Protein AF-A0A8T6A4S0-F1 (afdb_monomer_lite)

Secondary structure (DSSP, 8-state):
-HHHHHHHHHHHHHHHHHHHHHHHHHHHHHHHHHHHHHHHHHHHHHHHHHHHHHHHGGG--HHHHHSPPPPTT-----SHHHHHHHHHHHHHHHHHHHHHHHHHHHHHHHHTTS-HHHHHHHHHHHHHH-

InterPro domains:
  IPR035906 MetI-like superfamily [G3DSA:1.10.3720.10] (11-129)
  IPR035906 MetI-like superfamily [SSF161098] (23-128)
  IPR051408 Binding-protein-dependent phosphate transport system permease [PTHR42922] (13-130)

Radius of gyration: 28.81 Å; chains: 1; bounding box: 67×50×71 Å

Foldseek 3Di:
DVVVVVVVVVVVVVVVVVVVVVVVVVVVVVVVVVVVVVVVVVVVVVVVVVVCCVVCVVVDDPQQQVFPDDDPPDPDGHCVVVVVVVVVVVVVCCVPVVVVVVVLVVCCVPPVPDDPVNVVVVVVVVVVVD

Sequence (130 aa):
MAMVEMQTTAALAESRRKMQARRRLKNRIALTLSMATMAFGLFWLIWILMSTITRGIDGMSLALFTEMTPPPNTEGGGLANALAGSGLLILWATVFGTPLGIMAGIYLAEYGRKSWLAEVIRFINDILLS

pLDDT: mean 87.22, std 9.33, range [48.16, 98.06]

Organism: Escherichia coli (NCBI:txid562)

Structure (mmCIF, N/CA/C/O backbone):
data_AF-A0A8T6A4S0-F1
#
_entry.id   AF-A0A8T6A4S0-F1
#
loop_
_atom_site.group_PDB
_atom_site.id
_atom_site.type_symbol
_atom_site.label_atom_id
_atom_site.label_alt_id
_atom_site.label_comp_id
_atom_site.label_asym_id
_atom_site.label_entity_id
_atom_site.label_seq_id
_atom_site.pdbx_PDB_ins_code
_atom_site.Cartn_x
_atom_site.Cartn_y
_atom_site.Cartn_z
_atom_site.occupancy
_atom_site.B_iso_or_equiv
_atom_site.auth_seq_id
_atom_site.auth_comp_id
_atom_site.auth_asym_id
_atom_site.auth_atom_id
_atom_site.pdbx_PDB_model_num
ATOM 1 N N . MET A 1 1 ? -37.167 26.122 47.574 1.00 62.53 1 MET A N 1
ATOM 2 C CA . MET A 1 1 ? -37.010 24.959 46.670 1.00 62.53 1 MET A CA 1
ATOM 3 C C . MET A 1 1 ? -36.426 25.371 45.316 1.00 62.53 1 MET A C 1
ATOM 5 O O . MET A 1 1 ? -35.346 24.900 44.997 1.00 62.53 1 MET A O 1
ATOM 9 N N . ALA A 1 2 ? -37.017 26.343 44.606 1.00 70.25 2 ALA A N 1
ATOM 10 C CA . ALA A 1 2 ? -36.530 26.813 43.297 1.00 70.25 2 ALA A CA 1
ATOM 11 C C . ALA A 1 2 ? -35.068 27.333 43.260 1.00 70.25 2 ALA A C 1
ATOM 13 O O . ALA A 1 2 ? -34.335 27.031 42.325 1.00 70.25 2 ALA A O 1
ATOM 14 N N . MET A 1 3 ? -34.590 28.062 44.283 1.00 66.50 3 MET A N 1
ATOM 15 C CA . MET A 1 3 ? -33.190 28.542 44.311 1.00 66.50 3 MET A CA 1
ATOM 16 C C . MET A 1 3 ? -32.153 27.412 44.454 1.00 66.50 3 MET A C 1
ATOM 18 O O . MET A 1 3 ? -31.054 27.530 43.919 1.00 66.50 3 MET A O 1
ATOM 22 N N . VAL A 1 4 ? -32.497 26.311 45.133 1.00 71.00 4 VAL A N 1
ATOM 23 C CA . VAL A 1 4 ? -31.593 25.161 45.332 1.00 71.00 4 VAL A CA 1
ATOM 24 C C . VAL A 1 4 ? -31.462 24.344 44.039 1.00 71.00 4 VAL A C 1
ATOM 26 O O . VAL A 1 4 ? -30.355 23.939 43.679 1.00 71.00 4 VAL A O 1
ATOM 29 N N . GLU A 1 5 ? -32.554 24.174 43.286 1.00 71.75 5 GLU A N 1
ATOM 30 C CA . GLU A 1 5 ? -32.530 23.595 41.929 1.00 71.75 5 GLU A CA 1
ATOM 31 C C . GLU A 1 5 ? -31.744 24.468 40.939 1.00 71.75 5 GLU A C 1
ATOM 33 O O . GLU A 1 5 ? -30.987 23.968 40.103 1.00 71.75 5 GLU A O 1
ATOM 38 N N . MET A 1 6 ? -31.857 25.793 41.053 1.00 71.38 6 MET A N 1
ATOM 39 C CA . MET A 1 6 ? -31.122 26.717 40.188 1.00 71.38 6 MET A CA 1
ATOM 40 C C . MET A 1 6 ? -29.603 26.672 40.444 1.00 71.38 6 MET A C 1
ATOM 42 O O . MET A 1 6 ? -28.808 26.726 39.507 1.00 71.38 6 MET A O 1
ATOM 46 N N . GLN A 1 7 ? -29.178 26.498 41.700 1.00 73.25 7 GLN A N 1
ATOM 47 C CA . GLN A 1 7 ? -27.760 26.335 42.048 1.00 73.25 7 GLN A CA 1
ATOM 48 C C . GLN A 1 7 ? -27.190 24.984 41.587 1.00 73.25 7 GLN A C 1
ATOM 50 O O . GLN A 1 7 ? -26.073 24.923 41.069 1.00 73.25 7 GLN A O 1
ATOM 55 N N . THR A 1 8 ? -27.958 23.900 41.716 1.00 76.00 8 THR A N 1
ATOM 56 C CA . THR A 1 8 ? -27.531 22.559 41.277 1.00 76.00 8 THR A CA 1
ATOM 57 C C . THR A 1 8 ? -27.453 22.445 39.754 1.00 76.00 8 THR A C 1
ATOM 59 O O . THR A 1 8 ? -26.490 21.883 39.229 1.00 76.00 8 THR A O 1
ATOM 62 N N . THR A 1 9 ? -28.397 23.033 39.016 1.00 81.44 9 THR A N 1
ATOM 63 C CA . THR A 1 9 ? -28.356 23.075 37.542 1.00 81.44 9 THR A CA 1
ATOM 64 C C . THR A 1 9 ? -27.181 23.901 37.009 1.00 81.44 9 THR A C 1
ATOM 66 O O . THR A 1 9 ? -26.508 23.463 36.070 1.00 81.44 9 THR A O 1
ATOM 69 N N . ALA A 1 10 ? -26.864 25.039 37.637 1.00 79.12 10 ALA A N 1
ATOM 70 C CA . ALA A 1 10 ? -25.700 25.855 37.287 1.00 79.12 10 ALA A CA 1
ATOM 71 C C . ALA A 1 10 ? -24.368 25.113 37.523 1.00 79.12 10 ALA A C 1
ATOM 73 O O . ALA A 1 10 ? -23.512 25.079 36.633 1.00 79.12 10 ALA A O 1
ATOM 74 N N . ALA A 1 11 ? -24.217 24.437 38.668 1.00 79.50 11 ALA A N 1
ATOM 75 C CA . ALA A 1 11 ? -23.024 23.649 38.988 1.00 79.50 11 ALA A CA 1
ATOM 76 C C . ALA A 1 11 ? -22.828 22.451 38.033 1.00 79.50 11 ALA A C 1
ATOM 78 O O . ALA A 1 11 ? -21.715 22.176 37.568 1.00 79.50 11 ALA A O 1
ATOM 79 N N . LEU A 1 12 ? -23.916 21.761 3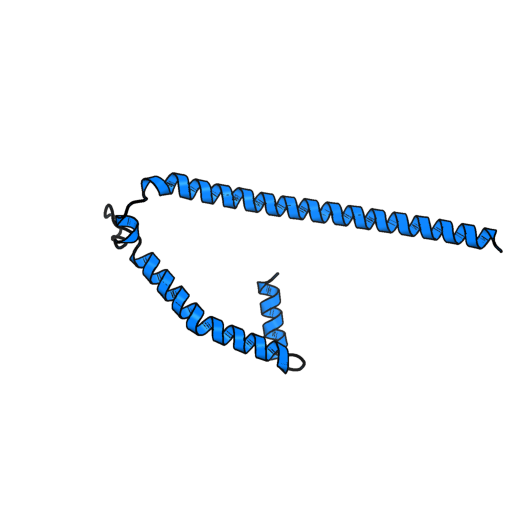7.667 1.00 81.88 12 LEU A N 1
ATOM 80 C CA . LEU A 1 12 ? -23.890 20.676 36.679 1.00 81.88 12 LEU A CA 1
ATOM 81 C C . LEU A 1 12 ? -23.511 21.184 35.280 1.00 81.88 12 LEU A C 1
ATOM 83 O O . LEU A 1 12 ? -22.736 20.528 34.576 1.00 81.88 12 LEU A O 1
ATOM 87 N N . ALA A 1 13 ? -24.018 22.352 34.873 1.00 81.69 13 ALA A N 1
ATOM 88 C CA . ALA A 1 13 ? -23.670 22.976 33.599 1.00 81.69 13 ALA A CA 1
ATOM 89 C C . ALA A 1 13 ? -22.182 23.361 33.532 1.00 81.69 13 ALA A C 1
ATOM 91 O O . ALA A 1 13 ? -21.530 23.116 32.514 1.00 81.69 13 ALA A O 1
ATOM 92 N N . GLU A 1 14 ? -21.613 23.897 34.614 1.00 83.06 14 GLU A N 1
ATOM 93 C CA . GLU A 1 14 ? -20.187 24.226 34.692 1.00 83.06 14 GLU A CA 1
ATOM 94 C C . GLU A 1 14 ? -19.299 22.970 34.630 1.00 83.06 14 GLU A C 1
ATOM 96 O O . GLU A 1 14 ? -18.327 22.927 33.868 1.00 83.06 14 GLU A O 1
ATOM 101 N N . SER A 1 15 ? -19.669 21.907 35.354 1.00 82.25 15 SER A N 1
ATOM 102 C CA . SER A 1 15 ? -18.976 20.611 35.312 1.00 82.25 15 SER A CA 1
ATOM 103 C C . SER A 1 15 ? -18.990 19.996 33.904 1.00 82.25 15 SER A C 1
ATOM 105 O O . SER A 1 15 ? -17.945 19.590 33.379 1.00 82.25 15 SER A O 1
ATOM 107 N N . ARG A 1 16 ? -20.148 20.022 33.223 1.00 82.62 16 ARG A N 1
ATOM 108 C CA . ARG A 1 16 ? -20.284 19.578 31.823 1.00 82.62 16 ARG A CA 1
ATOM 109 C C . ARG A 1 16 ? -19.418 20.409 30.875 1.00 82.62 16 ARG A C 1
ATOM 111 O O . ARG A 1 16 ? -18.737 19.830 30.031 1.00 82.62 16 ARG A O 1
ATOM 118 N N . ARG A 1 17 ? -19.376 21.738 31.033 1.00 83.44 17 ARG A N 1
ATOM 119 C CA . ARG A 1 17 ? -18.518 22.633 30.230 1.00 83.44 17 ARG A CA 1
ATOM 120 C C . ARG A 1 17 ? -17.031 22.330 30.429 1.00 83.44 17 ARG A C 1
ATOM 122 O O . ARG A 1 17 ? -16.312 22.197 29.440 1.00 83.44 17 ARG A O 1
ATOM 129 N N . LYS A 1 18 ? -16.571 22.138 31.672 1.00 83.31 18 LYS A N 1
ATOM 130 C CA . LYS A 1 18 ? -15.179 21.747 31.983 1.00 83.31 18 LYS A CA 1
ATOM 131 C C . LYS A 1 18 ? -14.818 20.392 31.366 1.00 83.31 18 LYS A C 1
ATOM 133 O O . LYS A 1 18 ? -13.751 20.246 30.767 1.00 83.31 18 LYS A O 1
ATOM 138 N N . MET A 1 19 ? -15.718 19.410 31.447 1.00 85.94 19 MET A N 1
ATOM 139 C CA . MET A 1 19 ? -15.524 18.093 30.832 1.00 85.94 19 MET A CA 1
ATOM 140 C C . MET A 1 19 ? -15.472 18.173 29.299 1.00 85.94 19 MET A C 1
ATOM 142 O O . MET A 1 19 ? -14.591 17.577 28.679 1.00 85.94 19 MET A O 1
ATOM 146 N N . GLN A 1 20 ? -16.373 18.939 28.680 1.00 85.38 20 GLN A N 1
ATOM 147 C CA . GLN A 1 20 ? -16.385 19.162 27.233 1.00 85.38 20 GLN A CA 1
ATOM 148 C C . GLN A 1 20 ? -15.131 19.905 26.759 1.00 85.38 20 GLN A C 1
ATOM 150 O O . GLN A 1 20 ? -14.553 19.515 25.749 1.00 85.38 20 GLN A O 1
ATOM 155 N N . ALA A 1 21 ? -14.659 20.914 27.497 1.00 87.00 21 ALA A N 1
ATOM 156 C CA . ALA A 1 21 ? -13.420 21.626 27.184 1.00 87.00 21 ALA A CA 1
ATOM 157 C C . ALA A 1 21 ? -12.199 20.690 27.219 1.00 87.00 21 ALA A C 1
ATOM 159 O O . ALA A 1 21 ? -11.404 20.682 26.279 1.00 87.00 21 ALA A O 1
ATOM 160 N N . ARG A 1 22 ? -12.095 19.821 28.239 1.00 86.50 22 ARG A N 1
ATOM 161 C CA . ARG A 1 22 ? -11.044 18.789 28.317 1.00 86.50 22 ARG A CA 1
ATOM 162 C C . ARG A 1 22 ? -11.107 17.804 27.148 1.00 86.50 22 ARG A C 1
ATOM 164 O O . ARG A 1 22 ? -10.071 17.485 26.570 1.00 86.50 22 ARG A O 1
ATOM 171 N N . ARG A 1 23 ? -12.304 17.336 26.774 1.00 89.38 23 ARG A N 1
ATOM 172 C CA . ARG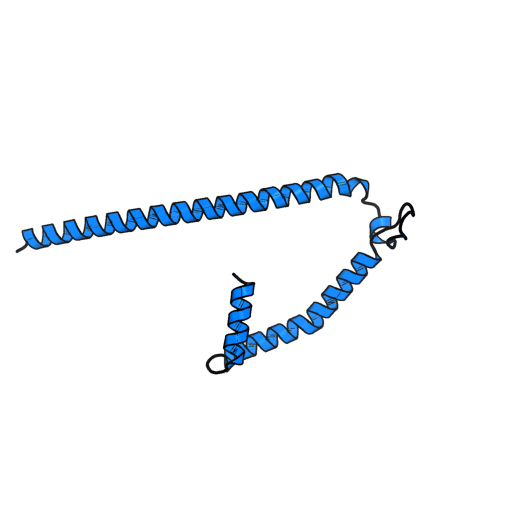 A 1 23 ? -12.494 16.436 25.619 1.00 89.38 23 ARG A CA 1
ATOM 173 C C . ARG A 1 23 ? -12.112 17.112 24.300 1.00 89.38 23 ARG A C 1
ATOM 175 O O . ARG A 1 23 ? -11.417 16.502 23.497 1.00 89.38 23 ARG A O 1
ATOM 182 N N . ARG A 1 24 ? -12.493 18.379 24.104 1.00 89.44 24 ARG A N 1
ATOM 183 C CA . ARG A 1 24 ? -12.132 19.170 22.914 1.00 89.44 24 ARG A CA 1
ATOM 184 C C . ARG A 1 24 ? -10.626 19.394 22.804 1.00 89.44 24 ARG A C 1
ATOM 186 O O . ARG A 1 24 ? -10.090 19.271 21.709 1.00 89.44 24 ARG A O 1
ATOM 193 N N . LEU A 1 25 ? -9.942 19.668 23.919 1.00 92.62 25 LEU A N 1
ATOM 194 C CA . LEU A 1 25 ? -8.486 19.821 23.930 1.00 92.62 25 LEU A CA 1
ATOM 195 C C . LEU A 1 25 ? -7.784 18.511 23.558 1.00 92.62 25 LEU A C 1
ATOM 197 O O . LEU A 1 25 ? -6.935 18.519 22.674 1.00 92.62 25 LEU A O 1
ATOM 201 N N . LYS A 1 26 ? -8.181 17.388 24.173 1.00 92.19 26 LYS A N 1
ATOM 202 C CA . LYS A 1 26 ? -7.640 16.062 23.831 1.00 92.19 26 LYS A CA 1
ATOM 203 C C . LYS A 1 26 ? -7.863 15.720 22.360 1.00 92.19 26 LYS A C 1
ATOM 205 O O . LYS A 1 26 ? -6.927 15.295 21.698 1.00 92.19 26 LYS A O 1
ATOM 210 N N . ASN A 1 27 ? -9.069 15.964 21.847 1.00 95.19 27 ASN A N 1
ATOM 211 C CA . ASN A 1 27 ? -9.380 15.741 20.439 1.00 95.19 27 ASN A CA 1
ATOM 212 C C . ASN A 1 27 ? -8.507 16.605 19.523 1.00 95.19 27 ASN A C 1
ATOM 214 O O . ASN A 1 27 ? -7.973 16.113 18.539 1.00 95.19 27 ASN A O 1
ATOM 218 N N . ARG A 1 28 ? -8.314 17.884 19.866 1.00 94.81 28 ARG A N 1
ATOM 219 C CA . ARG A 1 28 ? -7.469 18.779 19.073 1.00 94.81 28 ARG A CA 1
ATOM 220 C C . ARG A 1 28 ? -6.012 18.327 19.070 1.00 94.81 28 ARG A C 1
ATOM 222 O O . ARG A 1 28 ? -5.433 18.282 17.998 1.00 94.81 28 ARG A O 1
ATOM 229 N N . ILE A 1 29 ? -5.466 17.942 20.226 1.00 97.06 29 ILE A N 1
ATOM 230 C CA . ILE A 1 29 ? -4.102 17.400 20.337 1.00 97.06 29 ILE A CA 1
ATOM 231 C C . ILE A 1 29 ? -3.961 16.124 19.500 1.00 97.06 29 ILE A C 1
ATOM 233 O O . ILE A 1 29 ? -3.026 16.021 18.711 1.00 97.06 29 ILE A O 1
ATOM 237 N N . ALA A 1 30 ? -4.900 15.182 19.634 1.00 95.19 30 ALA A N 1
ATOM 238 C CA . ALA A 1 30 ? -4.886 13.928 18.885 1.00 95.19 30 ALA A CA 1
ATOM 239 C C . ALA A 1 30 ? -4.930 14.174 17.370 1.00 95.19 30 ALA A C 1
ATOM 241 O O . ALA A 1 30 ? -4.101 13.641 16.637 1.00 95.19 30 ALA A O 1
ATOM 242 N N . LEU A 1 31 ? -5.830 15.049 16.909 1.00 96.25 31 LEU A N 1
ATOM 243 C CA . LEU A 1 31 ? -5.931 15.417 15.498 1.00 96.25 31 LEU A CA 1
ATOM 244 C C . LEU A 1 31 ? -4.653 16.088 14.994 1.00 96.25 31 LEU A C 1
ATOM 246 O O . LEU A 1 31 ? -4.128 15.676 13.965 1.00 96.25 31 LEU A O 1
ATOM 250 N N . THR A 1 32 ? -4.106 17.065 15.722 1.00 96.94 32 THR A N 1
ATOM 251 C CA . THR A 1 32 ? -2.860 17.731 15.313 1.00 96.94 32 THR A CA 1
ATOM 252 C C . THR A 1 32 ? -1.683 16.770 15.266 1.00 96.94 32 THR A C 1
ATOM 254 O O . THR A 1 32 ? -0.883 16.850 14.341 1.00 96.94 32 THR A O 1
ATOM 257 N N . LEU A 1 33 ? -1.592 15.839 16.221 1.00 97.44 33 LEU A N 1
ATOM 258 C CA . LEU A 1 33 ? -0.515 14.858 16.253 1.00 97.44 33 LEU A CA 1
ATOM 259 C C . LEU A 1 33 ? -0.648 13.871 15.088 1.00 97.44 33 LEU A C 1
ATOM 261 O O . LEU A 1 33 ? 0.325 13.650 14.382 1.00 97.44 33 LEU A O 1
ATOM 265 N N . SER A 1 34 ? -1.856 13.362 14.824 1.00 96.56 34 SER A N 1
ATOM 266 C CA . SER A 1 34 ? -2.108 12.473 13.681 1.00 96.56 34 SER A CA 1
ATOM 267 C C . SER A 1 34 ? -1.802 13.146 12.337 1.00 96.56 34 SER A C 1
ATOM 269 O O . SER A 1 34 ? -1.132 12.557 11.493 1.00 96.56 34 SER A O 1
ATOM 271 N N . MET A 1 35 ? -2.206 14.410 12.170 1.00 97.12 35 MET A N 1
ATOM 272 C CA . MET A 1 35 ? -1.896 15.221 10.990 1.00 97.12 35 MET A CA 1
ATOM 273 C C . MET A 1 35 ? -0.389 15.450 10.849 1.00 97.12 35 MET A C 1
ATOM 275 O O . MET A 1 35 ? 0.140 15.354 9.747 1.00 97.12 35 MET A O 1
ATOM 279 N N . ALA A 1 36 ? 0.318 15.710 11.953 1.00 97.75 36 ALA A N 1
ATOM 280 C CA . ALA A 1 36 ? 1.767 15.882 11.943 1.00 97.75 36 ALA A CA 1
ATOM 281 C C . ALA A 1 36 ? 2.495 14.583 11.564 1.00 97.75 36 ALA A C 1
ATOM 283 O O . ALA A 1 36 ? 3.387 14.612 10.720 1.00 97.75 36 ALA A O 1
ATOM 284 N N . THR A 1 37 ? 2.092 13.441 12.127 1.00 97.00 37 THR A N 1
ATOM 285 C CA . THR A 1 37 ? 2.656 12.128 11.780 1.00 97.00 37 THR A CA 1
ATOM 286 C C . THR A 1 37 ? 2.389 11.774 10.317 1.00 97.00 37 THR A C 1
ATOM 288 O O . THR A 1 37 ? 3.304 11.341 9.620 1.00 97.00 37 THR A O 1
ATOM 291 N N . MET A 1 38 ? 1.169 12.012 9.824 1.00 97.06 38 MET A N 1
ATOM 292 C CA . MET A 1 38 ? 0.831 11.838 8.410 1.00 97.06 38 MET A CA 1
ATOM 293 C C . MET A 1 38 ? 1.713 12.722 7.522 1.00 97.06 38 MET A C 1
ATOM 295 O O . MET A 1 38 ? 2.323 12.220 6.583 1.00 97.06 38 MET A O 1
ATOM 299 N N . ALA A 1 39 ? 1.815 14.019 7.825 1.00 97.88 39 ALA A N 1
ATOM 300 C CA . ALA A 1 39 ? 2.630 14.956 7.054 1.00 97.88 39 ALA A CA 1
ATOM 301 C C . ALA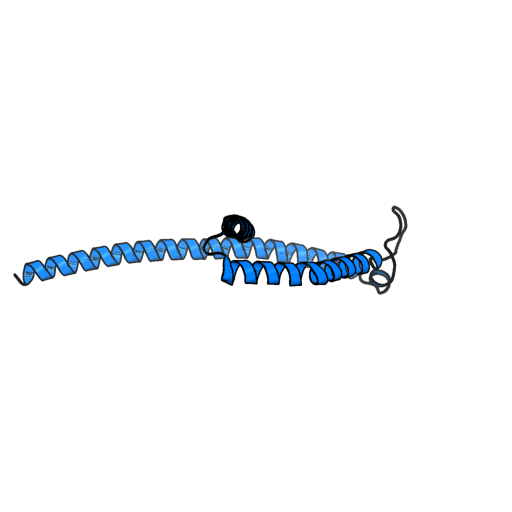 A 1 39 ? 4.112 14.558 7.049 1.00 97.88 39 ALA A C 1
ATOM 303 O O . ALA A 1 39 ? 4.763 14.633 6.010 1.00 97.88 39 ALA A O 1
ATOM 304 N N . PHE A 1 40 ? 4.630 14.076 8.180 1.00 97.75 40 PHE A N 1
ATOM 305 C CA . PHE A 1 40 ? 5.986 13.548 8.282 1.00 97.75 40 PHE A CA 1
ATOM 306 C C . PHE A 1 40 ? 6.196 12.328 7.372 1.00 97.75 40 PHE A C 1
ATOM 308 O O . PHE A 1 40 ? 7.165 12.289 6.620 1.00 97.75 40 PHE A O 1
ATOM 315 N N . GLY A 1 41 ? 5.275 11.359 7.378 1.00 97.31 41 GLY A N 1
ATOM 316 C CA . GLY A 1 41 ? 5.342 10.203 6.477 1.00 97.31 41 GLY A CA 1
ATOM 317 C C . GLY A 1 41 ? 5.246 10.596 4.999 1.00 97.31 41 GLY A C 1
ATOM 318 O O . GLY A 1 41 ? 6.044 10.140 4.180 1.00 97.31 41 GLY A O 1
ATOM 319 N N . LEU A 1 42 ? 4.318 11.497 4.661 1.00 97.94 42 LEU A N 1
ATOM 320 C CA . LEU A 1 42 ? 4.154 12.021 3.301 1.00 97.94 42 LEU A CA 1
ATOM 321 C C . LEU A 1 42 ? 5.394 12.772 2.821 1.00 97.94 42 LEU A C 1
ATOM 323 O O . LEU A 1 42 ? 5.762 12.636 1.659 1.00 97.94 42 LEU A O 1
ATOM 327 N N . PHE A 1 43 ? 6.053 13.529 3.699 1.00 98.06 43 PHE A N 1
ATOM 328 C CA . PHE A 1 43 ? 7.303 14.205 3.374 1.00 98.06 43 PHE A CA 1
ATOM 329 C C . PHE A 1 43 ? 8.359 13.207 2.882 1.00 98.06 43 PHE A C 1
ATOM 331 O O . PHE A 1 43 ? 8.916 13.396 1.801 1.00 98.06 43 PHE A O 1
ATOM 338 N N . TRP A 1 44 ? 8.581 12.111 3.616 1.00 97.88 44 TRP A N 1
ATOM 339 C CA . TRP A 1 44 ? 9.527 11.072 3.199 1.00 97.88 44 TRP A CA 1
ATOM 340 C C . TRP A 1 44 ? 9.082 10.358 1.928 1.00 97.88 44 TRP A C 1
ATOM 342 O O . TRP A 1 44 ? 9.899 10.154 1.037 1.00 97.88 44 TRP A O 1
ATOM 352 N N . LEU A 1 45 ? 7.797 10.023 1.800 1.00 97.50 45 LEU A N 1
ATOM 353 C CA . LEU A 1 45 ? 7.270 9.401 0.585 1.00 97.50 45 LEU A CA 1
ATOM 354 C C . LEU A 1 45 ? 7.534 10.275 -0.648 1.00 97.50 45 LEU A C 1
ATOM 356 O O . LEU A 1 45 ? 8.074 9.787 -1.638 1.00 97.50 45 LEU A O 1
ATOM 360 N N . ILE A 1 46 ? 7.195 11.565 -0.573 1.00 97.94 46 ILE A N 1
ATOM 361 C CA . ILE A 1 46 ? 7.421 12.529 -1.654 1.00 97.94 46 ILE A CA 1
ATOM 362 C C . ILE A 1 46 ? 8.915 12.657 -1.938 1.00 97.94 46 ILE A C 1
ATOM 364 O O . ILE A 1 46 ? 9.311 12.645 -3.099 1.00 97.94 46 ILE A O 1
ATOM 368 N N . TRP A 1 47 ? 9.751 12.734 -0.901 1.00 97.44 47 TRP A N 1
ATOM 369 C CA . TRP A 1 47 ? 11.202 12.797 -1.057 1.00 97.44 47 TRP A CA 1
ATOM 370 C C . TRP A 1 47 ? 11.744 11.601 -1.844 1.00 97.44 47 TRP A C 1
ATOM 372 O O . TRP A 1 47 ? 12.491 11.778 -2.808 1.00 97.44 47 TRP A O 1
ATOM 382 N N . ILE A 1 48 ? 11.359 10.381 -1.457 1.00 96.81 48 ILE A N 1
ATOM 383 C CA . ILE A 1 48 ? 11.823 9.157 -2.115 1.00 96.81 48 ILE A CA 1
ATOM 384 C C . ILE A 1 48 ? 11.291 9.116 -3.550 1.00 96.81 48 ILE A C 1
ATOM 386 O O . ILE A 1 48 ? 12.070 8.880 -4.466 1.00 96.81 48 ILE A O 1
ATOM 390 N N . LEU A 1 49 ? 10.011 9.438 -3.766 1.00 96.44 49 LEU A N 1
ATOM 391 C CA . LEU A 1 49 ? 9.403 9.476 -5.097 1.00 96.44 49 LEU A CA 1
ATOM 392 C C . LEU A 1 49 ? 10.128 10.468 -6.022 1.00 96.44 49 LEU A C 1
ATOM 394 O O . LEU A 1 49 ? 10.487 10.120 -7.144 1.00 96.44 49 LEU A O 1
ATOM 398 N N . MET A 1 50 ? 10.411 11.680 -5.535 1.00 96.75 50 MET A N 1
ATOM 399 C CA . MET A 1 50 ? 11.161 12.698 -6.276 1.00 96.75 50 MET A CA 1
ATOM 400 C C . MET A 1 50 ? 12.592 12.247 -6.573 1.00 96.75 50 MET A C 1
ATOM 402 O O . MET A 1 50 ? 13.071 12.428 -7.693 1.00 96.75 50 MET A O 1
ATOM 406 N N . SER A 1 51 ? 13.274 11.619 -5.612 1.00 94.75 51 SER A N 1
ATOM 407 C CA . SER A 1 51 ? 14.610 11.054 -5.828 1.00 94.75 51 SER A CA 1
ATOM 408 C C . SER A 1 51 ? 14.585 9.939 -6.877 1.00 94.75 51 SER A C 1
ATOM 410 O O . SER A 1 51 ? 15.464 9.887 -7.733 1.00 94.75 51 SER A O 1
ATOM 412 N N . THR A 1 52 ? 13.581 9.061 -6.847 1.00 93.94 52 THR A N 1
ATOM 413 C CA . THR A 1 52 ? 13.411 7.987 -7.833 1.00 93.94 52 THR A CA 1
ATOM 414 C C . THR A 1 52 ? 13.142 8.544 -9.225 1.00 93.94 52 THR A C 1
ATOM 416 O O . THR A 1 52 ? 13.743 8.073 -10.182 1.00 93.94 52 THR A O 1
ATOM 419 N N . ILE A 1 53 ? 12.293 9.565 -9.355 1.00 93.88 53 ILE A N 1
ATOM 420 C CA . ILE A 1 53 ? 11.987 10.183 -10.651 1.00 93.88 53 ILE A CA 1
ATOM 421 C C . ILE A 1 53 ? 13.221 10.891 -11.212 1.00 93.88 53 ILE A C 1
ATOM 423 O O . ILE A 1 53 ? 13.626 10.621 -12.336 1.00 93.88 53 ILE A O 1
ATOM 427 N N . THR A 1 54 ? 13.854 11.762 -10.425 1.00 93.06 54 THR A N 1
ATOM 428 C CA . THR A 1 54 ? 15.005 12.557 -10.890 1.00 93.06 54 THR A CA 1
ATOM 429 C C . THR A 1 54 ? 16.209 11.698 -11.265 1.00 93.06 54 THR A C 1
ATOM 431 O O . THR A 1 54 ? 16.871 11.999 -12.246 1.00 93.06 54 THR A O 1
ATOM 434 N N . ARG A 1 55 ? 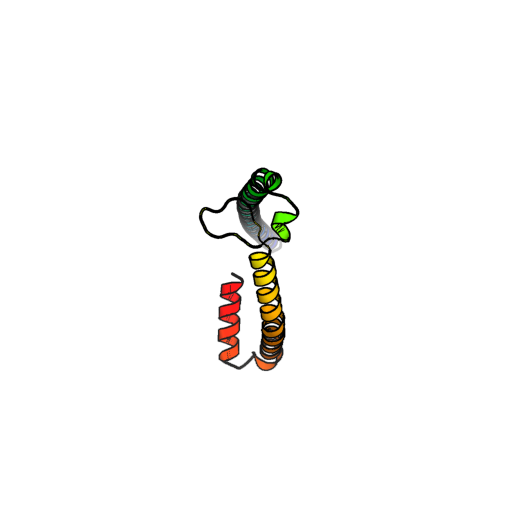16.475 10.609 -10.532 1.00 90.19 55 ARG A N 1
ATOM 435 C CA . ARG A 1 55 ? 17.567 9.669 -10.848 1.00 90.19 55 ARG A CA 1
ATOM 436 C C . ARG A 1 55 ? 17.178 8.613 -11.883 1.00 90.19 55 ARG A C 1
ATOM 438 O O . ARG A 1 55 ? 18.054 8.014 -12.492 1.00 90.19 55 ARG A O 1
ATOM 445 N N . GLY A 1 56 ? 15.884 8.334 -12.027 1.00 86.38 56 GLY A N 1
ATOM 446 C CA . GLY A 1 56 ? 15.359 7.280 -12.893 1.00 86.38 56 GLY A CA 1
ATOM 447 C C . GLY A 1 56 ? 15.024 7.743 -14.308 1.00 86.38 56 GLY A C 1
ATOM 448 O O . GLY A 1 56 ? 15.060 6.923 -15.220 1.00 86.38 56 GLY A O 1
ATOM 449 N N . ILE A 1 57 ? 14.725 9.033 -14.511 1.00 87.81 57 ILE A N 1
ATOM 450 C CA . ILE A 1 57 ? 14.404 9.592 -15.835 1.00 87.81 57 ILE A CA 1
ATOM 451 C C . ILE A 1 57 ? 15.540 9.362 -16.834 1.00 87.81 57 ILE A C 1
ATOM 453 O O . ILE A 1 57 ? 15.268 8.939 -17.954 1.00 87.81 57 ILE A O 1
ATOM 457 N N . ASP A 1 58 ? 16.793 9.558 -16.422 1.00 82.31 58 ASP A N 1
ATOM 458 C CA . ASP A 1 58 ? 17.957 9.379 -17.301 1.00 82.31 58 ASP A CA 1
ATOM 459 C C . ASP A 1 58 ? 18.120 7.923 -17.779 1.00 82.31 58 ASP A C 1
ATOM 461 O O . ASP A 1 58 ? 18.679 7.671 -18.843 1.00 82.31 58 ASP A O 1
ATOM 465 N N . GLY A 1 59 ? 17.600 6.956 -17.016 1.00 79.81 59 GLY A N 1
ATOM 466 C CA . GLY A 1 59 ? 17.593 5.533 -17.367 1.00 79.81 59 GLY A CA 1
ATOM 467 C C . GLY A 1 59 ? 16.341 5.072 -18.121 1.00 79.81 59 GLY A C 1
ATOM 468 O O . GLY A 1 59 ? 16.222 3.887 -18.443 1.00 79.81 59 GLY A O 1
ATOM 469 N N . MET A 1 60 ? 15.382 5.965 -18.388 1.00 83.06 60 MET A N 1
ATOM 470 C CA . MET A 1 60 ? 14.093 5.610 -18.977 1.00 83.06 60 MET A CA 1
ATOM 471 C C . MET A 1 60 ? 14.228 5.424 -20.495 1.00 83.06 60 MET A C 1
ATOM 473 O O . MET A 1 60 ? 14.186 6.372 -21.274 1.00 83.06 60 MET A O 1
ATOM 477 N N . SER A 1 61 ? 14.388 4.173 -20.923 1.00 87.25 61 SER A N 1
ATOM 478 C CA . SER A 1 61 ? 14.499 3.782 -22.332 1.00 87.25 61 SER A CA 1
ATOM 479 C C . SER A 1 61 ? 13.571 2.611 -22.648 1.00 87.25 61 SER A C 1
ATOM 481 O O . SER A 1 61 ? 13.101 1.916 -21.748 1.00 87.25 61 SER A O 1
ATOM 483 N N . LEU A 1 62 ? 13.307 2.357 -23.932 1.00 84.94 62 LEU A N 1
ATOM 484 C CA . LEU A 1 62 ? 12.514 1.188 -24.332 1.00 84.94 62 LEU A CA 1
ATOM 485 C C . LEU A 1 62 ? 13.194 -0.126 -23.895 1.00 84.94 62 LEU A C 1
ATOM 487 O O . LEU A 1 62 ? 12.517 -1.046 -23.439 1.00 84.94 62 LEU A O 1
ATOM 491 N N . ALA A 1 63 ? 14.531 -0.161 -23.953 1.00 86.44 63 ALA A N 1
ATOM 492 C CA . ALA A 1 63 ? 15.358 -1.287 -23.525 1.00 86.44 63 ALA A CA 1
ATOM 493 C C . ALA A 1 63 ? 15.142 -1.645 -22.045 1.00 86.44 63 ALA A C 1
ATOM 495 O O . ALA A 1 63 ? 15.105 -2.824 -21.704 1.00 86.44 63 ALA A O 1
ATOM 496 N N . LEU A 1 64 ? 14.871 -0.655 -21.182 1.00 86.75 64 LEU A N 1
ATOM 497 C CA . LEU A 1 64 ? 14.558 -0.882 -19.767 1.00 86.75 64 LEU A CA 1
ATOM 498 C C . LEU A 1 64 ? 13.369 -1.838 -19.574 1.00 86.75 64 LEU A C 1
ATOM 500 O O . LEU A 1 64 ? 13.350 -2.608 -18.618 1.00 86.75 64 LEU A O 1
ATOM 504 N N . PHE A 1 65 ? 12.375 -1.801 -20.465 1.00 88.81 65 PHE A N 1
ATOM 505 C CA . PHE A 1 65 ? 11.163 -2.615 -20.347 1.00 88.81 65 PHE A CA 1
ATOM 506 C C . PHE A 1 65 ? 11.228 -3.920 -21.140 1.00 88.81 65 PHE A C 1
ATOM 508 O O . PHE A 1 65 ? 10.562 -4.884 -20.765 1.00 88.81 65 PHE A O 1
ATOM 515 N N . THR A 1 66 ? 11.995 -3.959 -22.231 1.00 87.56 66 THR A N 1
ATOM 516 C CA . THR A 1 66 ? 12.034 -5.111 -23.144 1.00 87.56 66 THR A CA 1
ATOM 517 C C . THR A 1 66 ? 13.216 -6.041 -22.907 1.00 87.56 66 THR A C 1
ATOM 519 O O . THR A 1 66 ? 13.124 -7.223 -23.228 1.00 87.56 66 THR A O 1
ATOM 522 N N . GLU A 1 67 ? 14.318 -5.542 -22.347 1.00 90.12 67 GLU A N 1
ATOM 523 C CA . GLU A 1 67 ? 15.527 -6.334 -22.130 1.00 90.12 67 GLU A CA 1
ATOM 524 C C . GLU A 1 67 ? 15.582 -6.934 -20.725 1.00 90.12 67 GLU A C 1
ATOM 526 O O . GLU A 1 67 ? 15.010 -6.421 -19.759 1.00 90.12 67 GLU A O 1
ATOM 531 N N . MET A 1 68 ? 16.278 -8.063 -20.613 1.00 88.94 68 MET A N 1
ATOM 532 C CA . MET A 1 68 ? 16.502 -8.728 -19.334 1.00 88.94 68 MET A CA 1
ATOM 533 C C . MET A 1 68 ? 17.613 -8.025 -18.555 1.00 88.94 68 MET A C 1
ATOM 535 O O . MET A 1 68 ? 18.494 -7.386 -19.135 1.00 88.94 68 MET A O 1
ATOM 539 N N . THR A 1 69 ? 17.582 -8.171 -17.232 1.00 87.50 69 THR A N 1
ATOM 540 C CA . THR A 1 69 ? 18.656 -7.679 -16.371 1.00 87.50 69 THR A CA 1
ATOM 541 C C . THR A 1 69 ? 19.930 -8.446 -16.695 1.00 87.50 69 THR A C 1
ATOM 543 O O . THR A 1 69 ? 19.922 -9.681 -16.624 1.00 87.50 69 THR A O 1
ATOM 546 N N . PRO A 1 70 ? 21.009 -7.755 -17.085 1.00 85.00 70 PRO A N 1
ATOM 547 C CA . PRO A 1 70 ? 22.220 -8.427 -17.496 1.00 85.00 70 PRO A CA 1
ATOM 548 C C . PRO A 1 70 ? 22.969 -8.953 -16.262 1.00 85.00 70 PRO A C 1
ATOM 550 O O . PRO A 1 70 ? 22.669 -8.570 -15.124 1.00 85.00 70 PRO A O 1
ATOM 553 N N . PRO A 1 71 ? 23.950 -9.843 -16.463 1.00 84.88 71 PRO A N 1
ATOM 554 C CA . PRO A 1 71 ? 24.833 -10.290 -15.396 1.00 84.88 71 PRO A CA 1
ATOM 555 C C . PRO A 1 71 ? 25.551 -9.129 -14.672 1.00 84.88 71 PRO A C 1
ATOM 557 O O . PRO A 1 71 ? 25.653 -8.010 -15.187 1.00 84.88 71 PRO A O 1
ATOM 560 N N . PRO A 1 72 ? 26.102 -9.377 -13.473 1.00 82.31 72 PRO A N 1
ATOM 561 C CA . PRO A 1 72 ? 26.952 -8.402 -12.797 1.00 82.31 72 PRO A CA 1
ATOM 562 C C . PRO A 1 72 ? 28.141 -7.992 -13.684 1.00 82.31 72 PRO A C 1
ATOM 564 O O . PRO A 1 72 ? 28.711 -8.836 -14.372 1.00 82.31 72 PRO A O 1
ATOM 567 N N . ASN A 1 73 ? 28.547 -6.719 -13.626 1.00 79.38 73 ASN A N 1
ATOM 568 C CA . ASN A 1 73 ? 29.645 -6.127 -14.413 1.00 79.38 73 ASN A CA 1
ATOM 569 C C . ASN A 1 73 ? 29.436 -6.067 -15.940 1.00 79.38 73 ASN A C 1
ATOM 571 O O . ASN A 1 73 ? 30.403 -5.855 -16.669 1.00 79.38 73 ASN A O 1
ATOM 575 N N . THR A 1 74 ? 28.205 -6.212 -16.435 1.00 78.38 74 THR A N 1
ATOM 576 C CA . THR A 1 74 ? 27.873 -5.923 -17.842 1.00 78.38 74 THR A CA 1
ATOM 577 C C . THR A 1 74 ? 27.093 -4.619 -17.969 1.00 78.38 74 THR A C 1
ATOM 579 O O . THR A 1 74 ? 26.176 -4.363 -17.191 1.00 78.38 74 THR A O 1
ATOM 582 N N . GLU A 1 75 ? 27.482 -3.780 -18.931 1.00 76.44 75 GLU A N 1
ATOM 583 C CA . GLU A 1 75 ? 26.811 -2.508 -19.216 1.00 76.44 75 GLU A CA 1
ATOM 584 C C . GLU A 1 75 ? 25.480 -2.732 -19.952 1.00 76.44 75 GLU A C 1
ATOM 586 O O . GLU A 1 75 ? 25.376 -3.605 -20.814 1.00 76.44 75 GLU A O 1
ATOM 591 N N . GLY A 1 76 ? 24.473 -1.908 -19.642 1.00 76.75 76 GLY A N 1
ATOM 592 C CA . GLY A 1 76 ? 23.178 -1.898 -20.333 1.00 76.75 76 GLY A CA 1
ATOM 593 C C . GLY A 1 76 ? 22.112 -2.814 -19.722 1.00 76.75 76 GLY A C 1
ATOM 594 O O . GLY A 1 76 ? 22.112 -3.063 -18.518 1.00 76.75 76 GLY A O 1
ATOM 595 N N . GLY A 1 77 ? 21.176 -3.273 -20.560 1.00 82.06 77 GLY A N 1
ATOM 596 C CA . GLY A 1 77 ? 20.083 -4.186 -20.214 1.00 82.06 77 GLY A CA 1
ATOM 597 C C . GLY A 1 77 ? 18.851 -3.536 -19.570 1.00 82.06 77 GLY A C 1
ATOM 598 O O . GLY A 1 77 ? 18.713 -2.312 -19.520 1.00 82.06 77 GLY A O 1
ATOM 599 N N . GLY A 1 78 ? 17.922 -4.372 -19.097 1.00 88.81 78 GLY A N 1
ATOM 600 C CA . GLY A 1 78 ? 16.606 -3.924 -18.634 1.00 88.81 78 GLY A CA 1
ATOM 601 C C . GLY A 1 78 ? 16.048 -4.680 -17.429 1.00 88.81 78 GLY A C 1
ATOM 602 O O . GLY A 1 78 ? 16.757 -5.343 -16.674 1.00 88.81 78 GLY A O 1
ATOM 603 N N . LEU A 1 79 ? 14.746 -4.538 -17.211 1.00 91.44 79 LEU A N 1
ATOM 604 C CA . LEU A 1 79 ? 14.003 -5.068 -16.067 1.00 91.44 79 LEU A CA 1
ATOM 605 C C . LEU A 1 79 ? 12.863 -6.003 -16.502 1.00 91.44 79 LEU A C 1
ATOM 607 O O . LEU A 1 79 ? 11.978 -6.309 -15.701 1.00 91.44 79 LEU A O 1
ATOM 611 N N . ALA A 1 80 ? 12.867 -6.483 -17.750 1.00 91.50 80 ALA A N 1
ATOM 612 C CA . ALA A 1 80 ? 11.773 -7.278 -18.311 1.00 91.50 80 ALA A CA 1
ATOM 613 C C . ALA A 1 80 ? 11.473 -8.541 -17.484 1.00 91.50 80 ALA A C 1
ATOM 615 O O . ALA A 1 80 ? 10.31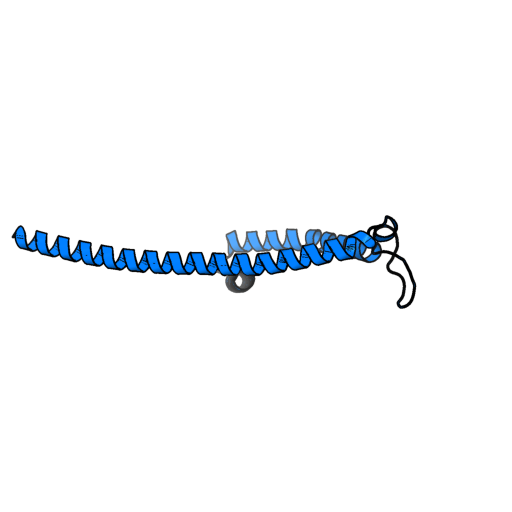8 -8.848 -17.194 1.00 91.50 80 ALA A O 1
ATOM 616 N N . ASN A 1 81 ? 12.512 -9.249 -17.034 1.00 93.00 81 ASN A N 1
ATOM 617 C CA . ASN A 1 81 ? 12.393 -10.429 -16.171 1.00 93.00 81 ASN A CA 1
ATOM 618 C C . ASN A 1 81 ? 11.823 -10.094 -14.784 1.00 93.00 81 ASN A C 1
ATOM 620 O O . ASN A 1 81 ? 11.042 -10.878 -14.246 1.00 93.00 81 ASN A O 1
ATOM 624 N N . ALA A 1 82 ? 12.172 -8.938 -14.213 1.00 92.56 82 ALA A N 1
ATOM 625 C CA . ALA A 1 82 ? 11.639 -8.498 -12.926 1.00 92.56 82 ALA A CA 1
ATOM 626 C C . ALA A 1 82 ? 10.152 -8.121 -13.033 1.00 92.56 82 ALA A C 1
ATOM 628 O O . ALA A 1 82 ? 9.357 -8.488 -12.165 1.00 92.56 82 ALA A O 1
ATOM 629 N N . LEU A 1 83 ? 9.759 -7.449 -14.121 1.00 93.31 83 LEU A N 1
ATOM 630 C CA . LEU A 1 83 ? 8.366 -7.096 -14.404 1.00 93.31 83 LEU A CA 1
ATOM 631 C C . LEU A 1 83 ? 7.512 -8.338 -14.671 1.00 93.31 83 LEU A C 1
ATOM 633 O O . LEU A 1 83 ? 6.457 -8.499 -14.059 1.00 93.31 83 LEU A O 1
ATOM 637 N N . ALA A 1 84 ? 7.988 -9.245 -15.528 1.00 94.69 84 ALA A N 1
ATOM 638 C CA . ALA A 1 84 ? 7.298 -10.495 -15.828 1.00 94.69 84 ALA A CA 1
ATOM 639 C C . ALA A 1 84 ? 7.166 -11.382 -14.580 1.00 94.69 84 ALA A C 1
ATOM 641 O O . ALA A 1 84 ? 6.082 -11.892 -14.300 1.00 94.69 84 ALA A O 1
ATOM 642 N N . GLY A 1 85 ? 8.240 -11.513 -13.792 1.00 95.00 85 GLY A N 1
ATOM 643 C CA . GLY A 1 85 ? 8.226 -12.253 -12.532 1.00 95.00 85 GLY A CA 1
ATOM 644 C C . GLY A 1 85 ? 7.244 -11.663 -11.521 1.00 95.00 85 GLY A C 1
ATOM 645 O O . GLY A 1 85 ? 6.427 -12.392 -10.966 1.00 95.00 85 GLY A O 1
ATOM 646 N N . SER A 1 86 ? 7.254 -10.339 -11.336 1.00 96.25 86 SER A N 1
ATOM 647 C CA . SER A 1 86 ? 6.320 -9.652 -10.432 1.00 96.25 86 SER A CA 1
ATOM 648 C C . SER A 1 86 ? 4.869 -9.807 -10.888 1.00 96.25 86 SER A C 1
ATOM 650 O O . SER A 1 86 ? 3.998 -10.105 -10.075 1.00 96.25 86 SER A O 1
ATOM 652 N N . GLY A 1 87 ? 4.604 -9.666 -12.189 1.00 96.75 87 GLY A N 1
ATOM 653 C CA . GLY A 1 87 ? 3.272 -9.865 -12.757 1.00 96.75 87 GLY A CA 1
ATOM 654 C C . GLY A 1 87 ? 2.764 -11.293 -12.564 1.00 96.75 87 GLY A C 1
ATOM 655 O O . GLY A 1 87 ? 1.626 -11.485 -12.144 1.00 96.75 87 GLY A O 1
ATOM 656 N N . LEU A 1 88 ? 3.619 -12.293 -12.794 1.00 97.19 88 LEU A N 1
ATOM 657 C CA . LEU A 1 88 ? 3.278 -13.700 -12.582 1.00 97.19 88 LEU A CA 1
ATOM 658 C C . LEU A 1 88 ? 3.016 -14.008 -11.100 1.00 97.19 88 LEU A C 1
ATOM 660 O O . LEU A 1 88 ? 2.069 -14.725 -10.781 1.00 97.19 88 LEU A O 1
ATOM 664 N N . LEU A 1 89 ? 3.823 -13.444 -10.196 1.00 97.44 89 LEU A N 1
ATOM 665 C CA . LEU A 1 89 ? 3.628 -13.571 -8.751 1.00 97.44 89 LEU A CA 1
ATOM 666 C C . LEU A 1 89 ? 2.289 -12.978 -8.315 1.00 97.44 89 LEU A C 1
ATOM 668 O O . LEU A 1 89 ? 1.532 -13.648 -7.617 1.00 97.44 89 LEU A O 1
ATOM 672 N N . ILE A 1 90 ? 1.976 -11.755 -8.754 1.00 97.50 90 ILE A N 1
ATOM 673 C CA . ILE A 1 90 ? 0.700 -11.098 -8.449 1.00 97.50 90 ILE A CA 1
ATOM 674 C C . ILE A 1 90 ? -0.459 -11.919 -9.011 1.00 97.50 90 ILE A C 1
ATOM 676 O O . ILE A 1 90 ? -1.414 -12.183 -8.288 1.00 97.50 90 ILE A O 1
ATOM 680 N N . LEU A 1 91 ? -0.360 -12.381 -10.261 1.00 97.81 91 LEU A N 1
ATOM 681 C CA . LEU A 1 91 ? -1.397 -13.184 -10.904 1.00 97.81 91 LEU A CA 1
ATOM 682 C C . LEU A 1 91 ? -1.733 -14.424 -10.072 1.00 97.81 91 LEU A C 1
ATOM 684 O O . LEU A 1 91 ? -2.895 -14.633 -9.726 1.00 97.81 91 LEU A O 1
ATOM 688 N N . TRP A 1 92 ? -0.730 -15.224 -9.708 1.00 97.75 92 TRP A N 1
ATOM 689 C CA . TRP A 1 92 ? -0.962 -16.429 -8.913 1.00 97.75 92 TRP A CA 1
ATOM 690 C C . TRP A 1 92 ? -1.416 -16.118 -7.488 1.00 97.75 92 TRP A C 1
ATOM 692 O O . TRP A 1 92 ? -2.316 -16.787 -6.975 1.00 97.75 92 TRP A O 1
ATOM 702 N N . ALA A 1 93 ? -0.857 -15.078 -6.865 1.00 96.88 93 ALA A N 1
ATOM 703 C CA . ALA A 1 93 ? -1.291 -14.623 -5.551 1.00 96.88 93 ALA A CA 1
ATOM 704 C C . ALA A 1 93 ? -2.770 -14.211 -5.556 1.00 96.88 93 ALA A C 1
ATOM 706 O O . ALA A 1 93 ? -3.499 -14.565 -4.636 1.00 96.88 93 ALA A O 1
ATOM 707 N N . THR A 1 94 ? -3.248 -13.528 -6.597 1.00 96.94 94 THR A N 1
ATOM 708 C CA . THR A 1 94 ? -4.661 -13.158 -6.741 1.00 96.94 94 THR A CA 1
ATOM 709 C C . THR A 1 94 ? -5.532 -14.373 -7.056 1.00 96.94 94 THR A C 1
ATOM 711 O O . THR A 1 94 ? -6.548 -14.575 -6.396 1.00 96.94 94 THR A O 1
ATOM 714 N N . VAL A 1 95 ? -5.130 -15.221 -8.010 1.00 97.88 95 VAL A N 1
ATOM 715 C CA . VAL A 1 95 ? -5.904 -16.402 -8.437 1.00 97.88 95 VAL A CA 1
ATOM 716 C C . VAL A 1 95 ? -6.192 -17.351 -7.276 1.00 97.88 95 VAL A C 1
ATOM 718 O O . VAL A 1 95 ? -7.301 -17.870 -7.185 1.00 97.88 95 VAL A O 1
ATOM 721 N N . PHE A 1 96 ? -5.235 -17.562 -6.373 1.00 96.56 96 PHE A N 1
ATOM 722 C CA . PHE A 1 96 ? -5.427 -18.455 -5.227 1.00 96.56 96 PHE A CA 1
ATOM 723 C C . PHE A 1 96 ? -5.787 -17.712 -3.940 1.00 96.56 96 PHE A C 1
ATOM 725 O O . PHE A 1 96 ? -6.687 -18.131 -3.209 1.00 96.56 96 PHE A O 1
ATOM 732 N N . GLY A 1 97 ? -5.107 -16.603 -3.657 1.00 96.00 97 GLY A N 1
ATOM 733 C CA . GLY A 1 97 ? -5.266 -15.853 -2.416 1.00 96.00 97 GLY A CA 1
ATOM 734 C C . GLY A 1 97 ? -6.612 -15.145 -2.317 1.00 96.00 97 GLY A C 1
ATOM 735 O O . GLY A 1 97 ? -7.215 -15.153 -1.246 1.00 96.00 97 GLY A O 1
ATOM 736 N N . THR A 1 98 ? -7.133 -14.588 -3.415 1.00 95.69 98 THR A N 1
ATOM 737 C CA . THR A 1 98 ? -8.420 -13.879 -3.381 1.00 95.69 98 THR A CA 1
ATOM 738 C C . THR A 1 98 ? -9.594 -14.825 -3.113 1.00 95.69 98 THR A C 1
ATOM 740 O O . THR A 1 98 ? -10.335 -14.553 -2.167 1.00 95.69 98 THR A O 1
ATOM 743 N N . PRO A 1 99 ? -9.776 -15.957 -3.827 1.00 95.75 99 PRO A N 1
ATOM 744 C CA . PRO A 1 99 ? -10.848 -16.897 -3.497 1.00 95.75 99 PRO A CA 1
ATOM 745 C C . PRO A 1 99 ? -10.727 -17.460 -2.080 1.00 95.75 99 PRO A C 1
ATOM 747 O O . PRO A 1 99 ? -11.725 -17.526 -1.366 1.00 95.75 99 PRO A O 1
ATOM 750 N N . LEU A 1 100 ? -9.513 -17.813 -1.640 1.00 93.75 100 LEU A N 1
ATOM 751 C CA . LEU A 1 100 ? -9.281 -18.322 -0.288 1.00 93.75 100 LEU A CA 1
ATOM 752 C C . LEU A 1 100 ? -9.627 -17.279 0.784 1.00 93.75 100 LEU A C 1
ATOM 754 O O . LEU A 1 100 ? -10.310 -17.600 1.756 1.00 93.75 100 LEU A O 1
ATOM 758 N N . GLY A 1 101 ? -9.215 -16.026 0.580 1.00 90.75 101 GLY A N 1
ATOM 759 C CA . GLY A 1 101 ? -9.540 -14.909 1.464 1.00 90.75 101 GLY A CA 1
ATOM 760 C C . GLY A 1 101 ? -11.042 -14.632 1.530 1.00 90.75 101 GLY A C 1
ATOM 761 O O . GLY A 1 101 ? -11.581 -14.441 2.618 1.00 90.75 101 GLY A O 1
ATOM 762 N N . ILE A 1 102 ? -11.740 -14.690 0.390 1.00 93.94 102 ILE A N 1
ATOM 763 C CA . ILE A 1 102 ? -13.201 -14.537 0.337 1.00 93.94 102 ILE A CA 1
ATOM 764 C C . ILE A 1 102 ? -13.890 -15.679 1.093 1.00 93.94 102 ILE A C 1
ATOM 766 O O . ILE A 1 102 ? -14.757 -15.414 1.922 1.00 93.94 102 ILE A O 1
ATOM 770 N N . MET A 1 103 ? -13.492 -16.936 0.867 1.00 91.88 103 MET A N 1
ATOM 771 C CA . MET A 1 103 ? -14.062 -18.087 1.581 1.00 91.88 103 MET A CA 1
ATOM 772 C C . MET A 1 103 ? -13.856 -17.980 3.097 1.00 91.88 103 MET A C 1
ATOM 774 O O . MET A 1 103 ? -14.795 -18.208 3.860 1.00 91.88 103 MET A O 1
ATOM 778 N N . ALA A 1 104 ? -12.660 -17.580 3.542 1.00 86.88 104 ALA A N 1
ATOM 779 C CA . ALA A 1 104 ? -12.377 -17.339 4.955 1.00 86.88 104 ALA A CA 1
ATOM 780 C C . ALA A 1 104 ? -13.2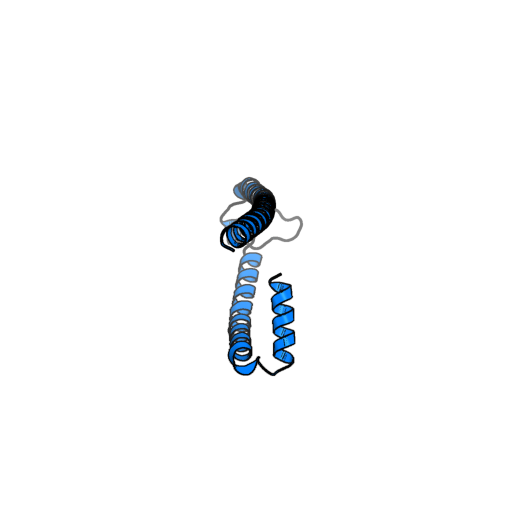36 -16.196 5.525 1.00 86.88 104 ALA A C 1
ATOM 782 O O . ALA A 1 104 ? -13.802 -16.331 6.612 1.00 86.88 104 ALA A O 1
ATOM 783 N N . GLY A 1 105 ? -13.394 -15.100 4.775 1.00 87.25 105 GLY A N 1
ATOM 784 C CA . GLY A 1 105 ? -14.260 -13.980 5.143 1.00 87.25 105 GLY A CA 1
ATOM 785 C C . GLY A 1 105 ? -15.725 -14.393 5.310 1.00 87.25 105 GLY A C 1
ATOM 786 O O . GLY A 1 105 ? -16.344 -14.059 6.321 1.00 87.25 105 GLY A O 1
ATOM 787 N N . ILE A 1 106 ? -16.260 -15.182 4.372 1.00 89.88 106 ILE A N 1
ATOM 788 C CA . ILE A 1 106 ? -17.632 -15.711 4.438 1.00 89.88 106 ILE A CA 1
ATOM 789 C C . ILE A 1 106 ? -17.793 -16.644 5.646 1.00 89.88 106 ILE A C 1
ATOM 791 O O . ILE A 1 106 ? -18.749 -16.500 6.408 1.00 89.88 106 ILE A O 1
ATOM 795 N N . TYR A 1 107 ? -16.844 -17.561 5.874 1.00 86.69 107 TYR A N 1
ATOM 796 C CA . TYR A 1 107 ? -16.884 -18.464 7.028 1.00 86.69 107 TYR A CA 1
ATOM 797 C C . TYR A 1 107 ? -16.917 -17.699 8.360 1.00 86.69 107 TYR A C 1
ATOM 799 O O . TYR A 1 107 ? -17.707 -18.022 9.247 1.00 86.69 107 TYR A O 1
ATOM 807 N N . LEU A 1 108 ? -16.096 -16.655 8.502 1.00 84.62 108 LEU A N 1
ATOM 808 C CA . LEU A 1 108 ? -16.061 -15.824 9.707 1.00 84.62 108 LEU A CA 1
ATOM 809 C C . LEU A 1 108 ? -17.346 -15.023 9.919 1.00 84.62 108 LEU A C 1
ATOM 811 O O . LEU A 1 108 ? -17.772 -14.876 11.068 1.00 84.62 108 LEU A O 1
ATOM 815 N N . ALA A 1 109 ? -17.943 -14.510 8.841 1.00 84.56 109 ALA A N 1
ATOM 816 C CA . ALA A 1 109 ? -19.180 -13.739 8.896 1.00 84.56 109 ALA A CA 1
ATOM 817 C C . ALA A 1 109 ? -20.378 -14.608 9.314 1.00 84.56 109 ALA A C 1
ATOM 819 O O . ALA A 1 109 ? -21.168 -14.192 10.162 1.00 84.56 109 ALA A O 1
ATOM 820 N N . GLU A 1 110 ? -20.472 -15.827 8.777 1.00 83.31 110 GLU A N 1
ATOM 821 C CA . GLU A 1 110 ? -21.618 -16.714 9.000 1.00 83.31 110 GLU A CA 1
ATOM 822 C C . GLU A 1 110 ? -21.448 -17.591 10.257 1.00 83.31 110 GLU A C 1
ATOM 824 O O . GLU A 1 110 ? -22.313 -17.633 11.133 1.00 83.31 110 GLU A O 1
ATOM 829 N N . TYR A 1 111 ? -20.292 -18.246 10.410 1.00 78.00 111 TYR A N 1
ATOM 830 C CA . TYR A 1 111 ? -20.048 -19.272 11.436 1.00 78.00 111 TYR A CA 1
ATOM 831 C C . TYR A 1 111 ? -19.144 -18.802 12.585 1.00 78.00 111 TYR A C 1
ATOM 833 O O . TYR A 1 111 ? -18.972 -19.503 13.588 1.00 78.00 111 TYR A O 1
ATOM 841 N N . GLY A 1 112 ? -18.576 -17.596 12.502 1.00 67.19 112 GLY A N 1
ATOM 842 C CA . GLY A 1 112 ? -17.541 -17.137 13.430 1.00 67.19 112 GLY A CA 1
ATOM 843 C C . GLY A 1 112 ? -17.990 -16.890 14.875 1.00 67.19 112 GLY A C 1
ATOM 844 O O . GLY A 1 112 ? -17.146 -16.630 15.732 1.00 67.19 112 GLY A O 1
ATOM 845 N N . ARG A 1 113 ? -19.288 -16.959 15.197 1.00 65.25 113 ARG A N 1
ATOM 846 C CA . ARG A 1 113 ? -19.794 -16.652 16.549 1.00 65.25 113 ARG A CA 1
ATOM 847 C C . ARG A 1 113 ? -19.448 -17.696 17.624 1.00 65.25 113 ARG A C 1
ATOM 849 O O . ARG A 1 113 ? -19.598 -17.373 18.797 1.00 65.25 113 ARG A O 1
ATOM 856 N N . LYS A 1 114 ? -19.010 -18.915 17.269 1.00 65.69 114 LYS A N 1
ATOM 857 C CA . LYS A 1 114 ? -18.762 -20.000 18.252 1.00 65.69 114 LYS A CA 1
ATOM 858 C C . LYS A 1 114 ? -17.501 -20.853 18.026 1.00 65.69 114 LYS A C 1
ATOM 860 O O . LYS A 1 114 ? -17.320 -21.832 18.741 1.00 65.69 114 LYS A O 1
ATOM 865 N N . SER A 1 115 ? -16.640 -20.532 17.056 1.00 75.00 115 SER A N 1
ATOM 866 C CA . SER A 1 115 ? -15.461 -21.360 16.736 1.00 75.00 115 SER A CA 1
ATOM 867 C C . SER A 1 115 ? -14.157 -20.692 17.189 1.00 75.00 115 SER A C 1
ATOM 869 O O . SER A 1 115 ? -13.915 -19.539 16.837 1.00 75.00 115 SER A O 1
ATOM 871 N N . TRP A 1 116 ? -13.296 -21.430 17.899 1.00 78.81 116 TRP A N 1
ATOM 872 C CA . TRP A 1 116 ? -11.951 -20.986 18.307 1.00 78.81 116 TRP A CA 1
ATOM 873 C C . TRP A 1 116 ? -11.096 -20.524 17.113 1.00 78.81 116 TRP A C 1
ATOM 875 O O . TRP A 1 116 ? -10.382 -19.528 17.196 1.00 78.81 116 TRP A O 1
ATOM 885 N N . LEU A 1 117 ? -11.258 -21.172 15.953 1.00 78.50 117 LEU A N 1
ATOM 886 C CA . LEU A 1 117 ? -10.588 -20.787 14.708 1.00 78.50 117 LEU A CA 1
ATOM 887 C C . LEU A 1 117 ? -10.940 -19.349 14.279 1.00 78.50 117 LEU A C 1
ATOM 889 O O . LEU A 1 117 ? -10.099 -18.630 13.752 1.00 78.50 117 LEU A O 1
ATOM 893 N N . ALA A 1 118 ? -12.173 -18.906 14.534 1.00 79.69 118 ALA A N 1
ATOM 894 C CA . ALA A 1 118 ? -12.623 -17.571 14.153 1.00 79.69 118 ALA A CA 1
ATOM 895 C C . ALA A 1 118 ? -12.026 -16.469 15.037 1.00 79.69 118 ALA A C 1
ATOM 897 O O . ALA A 1 118 ? -11.789 -15.359 14.566 1.00 79.69 118 ALA A O 1
ATOM 898 N N . GLU A 1 119 ? -11.779 -16.780 16.307 1.00 79.69 119 GLU A N 1
ATOM 899 C CA . GLU A 1 119 ? -11.135 -15.874 17.253 1.00 79.69 119 GLU A CA 1
ATOM 900 C C . GLU A 1 119 ? -9.654 -15.683 16.910 1.00 79.69 119 GLU A C 1
ATOM 902 O O . GLU A 1 119 ? -9.194 -14.547 16.835 1.00 79.69 119 GLU A O 1
ATOM 907 N N . VAL A 1 120 ? -8.944 -16.769 16.574 1.00 82.75 120 VAL A N 1
ATOM 908 C CA . VAL A 1 120 ? -7.547 -16.711 16.110 1.00 82.75 120 VAL A CA 1
ATOM 909 C C . VAL A 1 120 ? -7.421 -15.896 14.822 1.00 82.75 120 VAL A C 1
ATOM 911 O O . VAL A 1 120 ? -6.556 -15.027 14.734 1.00 82.75 120 VAL A O 1
ATOM 914 N N . ILE A 1 121 ? -8.291 -16.128 13.831 1.00 82.38 121 ILE A N 1
ATOM 915 C CA . ILE A 1 121 ? -8.217 -15.384 12.566 1.00 82.38 121 ILE A CA 1
ATOM 916 C C . ILE A 1 121 ? -8.526 -13.894 12.779 1.00 82.38 121 ILE A C 1
ATOM 918 O O . ILE A 1 121 ? -7.826 -13.054 12.218 1.00 82.38 121 ILE A O 1
ATOM 922 N N . ARG A 1 122 ? -9.520 -13.540 13.608 1.00 80.56 122 ARG A N 1
ATOM 923 C CA . ARG A 1 122 ? -9.790 -12.128 13.936 1.00 80.56 122 ARG A CA 1
ATOM 924 C C . ARG A 1 122 ? -8.638 -11.478 14.686 1.00 80.56 122 ARG A C 1
ATOM 926 O O . ARG A 1 122 ? -8.283 -10.362 14.350 1.00 80.56 122 ARG A O 1
ATOM 933 N N . PHE A 1 123 ? -8.034 -12.176 15.643 1.00 83.25 123 PHE A N 1
ATOM 934 C CA . PHE A 1 123 ? -6.888 -11.659 16.385 1.00 83.25 123 PHE A CA 1
ATOM 935 C C . PHE A 1 123 ? -5.700 -11.359 15.465 1.00 83.25 123 PHE A C 1
ATOM 937 O O . PHE A 1 123 ? -5.118 -10.281 15.540 1.00 83.25 123 PHE A O 1
ATOM 944 N N . ILE A 1 124 ? -5.371 -12.283 14.556 1.00 84.81 124 ILE A N 1
ATOM 945 C CA . ILE A 1 124 ? -4.316 -12.056 13.561 1.00 84.81 124 ILE A CA 1
ATOM 946 C C . ILE A 1 124 ? -4.689 -10.877 12.658 1.00 84.81 124 ILE A C 1
ATOM 948 O O . ILE A 1 124 ? -3.857 -10.007 12.426 1.00 84.81 124 ILE A O 1
ATOM 952 N N . ASN A 1 125 ? -5.931 -10.821 12.174 1.00 82.56 125 ASN A N 1
ATOM 953 C CA . ASN A 1 125 ? -6.390 -9.719 11.336 1.00 82.56 125 ASN A CA 1
ATOM 954 C C . ASN A 1 125 ? -6.301 -8.367 12.059 1.00 82.56 125 ASN A C 1
ATOM 956 O O . ASN A 1 125 ? -5.838 -7.406 11.461 1.00 82.56 125 ASN A O 1
ATOM 960 N N . ASP A 1 126 ? -6.681 -8.298 13.333 1.00 83.06 126 ASP A N 1
ATOM 961 C CA . ASP A 1 126 ? -6.597 -7.076 14.135 1.00 83.06 126 ASP A CA 1
ATOM 962 C C . ASP A 1 126 ? -5.141 -6.645 14.371 1.00 83.06 126 ASP A C 1
ATOM 964 O O . ASP A 1 126 ? -4.867 -5.450 14.360 1.00 83.06 126 ASP A O 1
ATOM 968 N N . ILE A 1 127 ? -4.189 -7.580 14.503 1.00 83.81 127 ILE A N 1
ATOM 969 C CA . ILE A 1 127 ? -2.749 -7.257 14.536 1.00 83.81 127 ILE A CA 1
ATOM 970 C C . ILE A 1 127 ? -2.261 -6.730 13.184 1.00 83.81 127 ILE A C 1
ATOM 972 O O . ILE A 1 127 ? -1.421 -5.842 13.151 1.00 83.81 127 ILE A O 1
ATOM 976 N N . LEU A 1 128 ? -2.754 -7.281 12.071 1.00 77.81 128 LEU A N 1
ATOM 977 C CA . LEU A 1 128 ? -2.370 -6.828 10.730 1.00 77.81 128 LEU A CA 1
ATOM 978 C C . LEU A 1 128 ? -2.971 -5.459 10.370 1.00 77.81 128 LEU A C 1
ATOM 980 O O . LEU A 1 128 ? -2.410 -4.754 9.535 1.00 77.81 128 LEU A O 1
ATOM 984 N N . LEU A 1 129 ? -4.123 -5.112 10.952 1.00 75.19 129 LEU A N 1
ATOM 985 C CA . LEU A 1 129 ? -4.826 -3.843 10.735 1.00 75.19 129 LEU A CA 1
ATOM 986 C C . LEU A 1 129 ? -4.428 -2.737 11.725 1.00 75.19 129 LEU A C 1
ATOM 988 O O . LEU A 1 129 ? -4.707 -1.569 11.445 1.00 75.19 129 LEU A O 1
ATOM 992 N N . SER A 1 130 ? -3.840 -3.099 12.870 1.00 48.16 130 SER A N 1
ATOM 993 C CA . SER A 1 130 ? -3.345 -2.177 13.902 1.00 48.16 130 SER A CA 1
ATOM 994 C C . SER A 1 130 ? -1.905 -1.740 13.660 1.00 48.16 130 SER A C 1
ATOM 996 O O . SER A 1 130 ? -1.575 -0.676 14.235 1.00 48.16 130 SER A O 1
#